Protein AF-A0A3D0PAR2-F1 (afdb_monomer_lite)

pLDDT: mean 91.74, std 4.06, range [82.06, 98.0]

Sequence (79 aa):
MVMLPEGLDSVVPIEPASMEGRSIIQWDKDDCERLGIVKVDLLGLGMMAVLRDTLKLVEEHRGEKVDLAKIPKDDKLVF

Foldseek 3Di:
DWDDPVDPVVPFDKDDDPDPPDIDTPDDDVVCVVVVIDDDDDDPDVVVVVVVVVQVVCCVPPVDHDDPVPDDPDDPVVD

Radius of gyration: 20.68 Å; chains: 1; bounding box: 47×25×50 Å

Structure (mmCIF, N/CA/C/O backbone):
data_AF-A0A3D0PAR2-F1
#
_entry.id   AF-A0A3D0PAR2-F1
#
loop_
_atom_site.group_PDB
_atom_site.id
_atom_site.type_symbol
_atom_site.label_atom_id
_atom_site.label_alt_id
_atom_site.label_comp_id
_atom_site.label_asym_id
_atom_site.label_entity_id
_atom_site.label_seq_id
_atom_site.pdbx_PDB_ins_code
_atom_site.Cartn_x
_atom_site.Cartn_y
_atom_site.Cartn_z
_atom_site.occupancy
_atom_site.B_iso_or_equiv
_atom_site.auth_seq_id
_atom_site.auth_comp_id
_atom_site.auth_asym_id
_atom_site.auth_atom_id
_atom_site.pdbx_PDB_model_num
ATOM 1 N N . MET A 1 1 ? 5.480 -0.324 -9.258 1.00 88.69 1 MET A N 1
ATOM 2 C CA . MET A 1 1 ? 6.835 -0.887 -9.065 1.00 88.69 1 MET A CA 1
ATOM 3 C C . MET A 1 1 ? 7.014 -2.016 -10.061 1.00 88.69 1 MET A C 1
ATOM 5 O O . MET A 1 1 ? 6.072 -2.774 -10.248 1.00 88.69 1 MET A O 1
ATOM 9 N N . VAL A 1 2 ? 8.169 -2.100 -10.716 1.00 89.44 2 VAL A N 1
ATOM 10 C CA . VAL A 1 2 ? 8.499 -3.167 -11.675 1.00 89.44 2 VAL A CA 1
ATOM 11 C C . VAL A 1 2 ? 9.677 -3.982 -11.153 1.00 89.44 2 VAL A C 1
ATOM 13 O O . VAL A 1 2 ? 10.512 -3.442 -10.428 1.00 89.44 2 VAL A O 1
ATOM 16 N N . MET A 1 3 ? 9.719 -5.273 -11.474 1.00 88.12 3 MET A N 1
ATOM 17 C CA . MET A 1 3 ? 10.744 -6.204 -11.001 1.00 88.12 3 MET A CA 1
ATOM 18 C C . MET A 1 3 ? 11.155 -7.159 -12.122 1.00 88.12 3 MET A C 1
ATOM 20 O O . MET A 1 3 ? 10.300 -7.728 -12.803 1.00 88.12 3 MET A O 1
ATOM 24 N N . LEU A 1 4 ? 12.466 -7.355 -12.269 1.00 88.38 4 LEU A N 1
ATOM 25 C CA . LEU A 1 4 ? 13.070 -8.310 -13.193 1.00 88.38 4 LEU A CA 1
ATOM 26 C C . LEU A 1 4 ? 14.188 -9.081 -12.464 1.00 88.38 4 LEU A C 1
ATOM 28 O O . LEU A 1 4 ? 15.002 -8.430 -11.807 1.00 88.38 4 LEU A O 1
ATOM 32 N N . PRO A 1 5 ? 14.262 -10.423 -12.568 1.00 83.88 5 PRO A N 1
ATOM 33 C CA . PRO A 1 5 ? 15.295 -11.214 -11.889 1.00 83.88 5 PRO A CA 1
ATOM 34 C C . PRO A 1 5 ? 16.731 -10.841 -12.279 1.00 83.88 5 PRO A C 1
ATOM 36 O O . PRO A 1 5 ? 17.607 -10.800 -11.424 1.00 83.88 5 PRO A O 1
ATOM 39 N N . GLU A 1 6 ? 16.952 -10.538 -13.559 1.00 82.06 6 GLU A N 1
ATOM 40 C CA . GLU A 1 6 ? 18.273 -10.281 -14.157 1.00 82.06 6 GLU A CA 1
ATOM 41 C C . GLU A 1 6 ? 18.752 -8.820 -13.973 1.00 82.06 6 GLU A C 1
ATOM 43 O O . GLU A 1 6 ? 19.822 -8.454 -14.451 1.00 82.06 6 GLU A O 1
ATOM 48 N N . GLY A 1 7 ? 17.967 -7.968 -13.296 1.00 85.06 7 GLY A N 1
ATOM 49 C CA . GLY A 1 7 ? 18.231 -6.528 -13.152 1.00 85.06 7 GLY A CA 1
ATOM 50 C C . GLY A 1 7 ? 17.629 -5.678 -14.280 1.00 85.06 7 GLY A C 1
ATOM 51 O O . GLY A 1 7 ? 17.724 -6.013 -15.458 1.00 85.06 7 GLY A O 1
ATOM 52 N N . LEU A 1 8 ? 16.969 -4.568 -13.925 1.00 87.38 8 LEU A N 1
ATOM 53 C CA . LEU A 1 8 ? 16.228 -3.713 -14.873 1.00 87.38 8 LEU A CA 1
ATOM 54 C C . LEU A 1 8 ? 17.138 -2.913 -15.816 1.00 87.38 8 LEU A C 1
ATOM 56 O O . LEU A 1 8 ? 16.753 -2.644 -16.950 1.00 87.38 8 LEU A O 1
ATOM 60 N N . ASP A 1 9 ? 18.342 -2.569 -15.372 1.00 87.50 9 ASP A N 1
ATOM 61 C CA . ASP A 1 9 ? 19.342 -1.808 -16.127 1.00 87.50 9 ASP A CA 1
ATOM 62 C C . ASP A 1 9 ? 19.876 -2.560 -17.354 1.00 87.50 9 ASP A C 1
ATOM 64 O O . ASP A 1 9 ? 20.361 -1.937 -18.297 1.00 87.50 9 ASP A O 1
ATOM 68 N N . SER A 1 10 ? 19.730 -3.888 -17.379 1.00 87.81 10 SER A N 1
ATOM 69 C CA . SER A 1 10 ? 20.086 -4.720 -18.532 1.00 87.81 10 SER A CA 1
ATOM 70 C C . SER A 1 10 ? 19.111 -4.589 -19.710 1.00 87.81 10 SER A C 1
ATOM 72 O O . SER A 1 10 ? 19.477 -4.902 -20.844 1.00 87.81 10 SER A O 1
ATOM 74 N N . VAL A 1 11 ? 17.879 -4.127 -19.459 1.00 87.50 11 VAL A N 1
ATOM 75 C CA . VAL A 1 11 ? 16.796 -4.099 -20.458 1.00 87.50 11 VAL A CA 1
ATOM 76 C C . VAL A 1 11 ? 16.256 -2.701 -20.732 1.00 87.50 11 VAL A C 1
ATOM 78 O O . VAL A 1 11 ? 15.862 -2.427 -21.863 1.00 87.50 11 VAL A O 1
ATOM 81 N N . VAL A 1 12 ? 16.248 -1.807 -19.738 1.00 89.25 12 VAL A N 1
ATOM 82 C CA . VAL A 1 12 ? 15.689 -0.458 -19.866 1.00 89.25 12 VAL A CA 1
ATOM 83 C C . VAL A 1 12 ? 16.555 0.566 -19.127 1.00 89.25 12 VAL A C 1
ATOM 85 O O . VAL A 1 12 ? 16.982 0.312 -17.999 1.00 89.25 12 VAL A O 1
ATOM 88 N N . PRO A 1 13 ? 16.800 1.753 -19.712 1.00 91.75 13 PRO A N 1
ATOM 89 C CA . PRO A 1 13 ? 17.460 2.835 -18.998 1.00 91.75 13 PRO A CA 1
ATOM 90 C C . PRO A 1 13 ? 16.689 3.233 -17.734 1.00 91.75 13 PRO A C 1
ATOM 92 O O . PRO A 1 13 ? 15.466 3.407 -17.757 1.00 91.75 13 PRO A O 1
ATOM 95 N N . ILE A 1 14 ? 17.435 3.416 -16.645 1.00 93.12 14 ILE A N 1
ATOM 96 C CA . ILE A 1 14 ? 16.932 3.882 -15.353 1.00 93.12 14 ILE A CA 1
ATOM 97 C C . ILE A 1 14 ? 17.439 5.303 -15.134 1.00 93.12 14 ILE A C 1
ATOM 99 O O . ILE A 1 14 ? 18.627 5.574 -15.316 1.00 93.12 14 ILE A O 1
ATOM 103 N N . GLU A 1 15 ? 16.562 6.197 -14.695 1.00 93.94 15 GLU A N 1
ATOM 104 C CA . GLU A 1 15 ? 16.945 7.545 -14.284 1.00 93.94 15 GLU A CA 1
ATOM 105 C C . GLU A 1 15 ? 16.446 7.879 -12.871 1.00 93.94 15 GLU A C 1
ATOM 107 O O . GLU A 1 15 ? 15.473 7.286 -12.384 1.00 93.94 15 GLU A O 1
ATOM 112 N N . PRO A 1 16 ? 17.097 8.829 -12.178 1.00 93.56 16 PRO A N 1
ATOM 113 C CA . PRO A 1 16 ? 16.561 9.3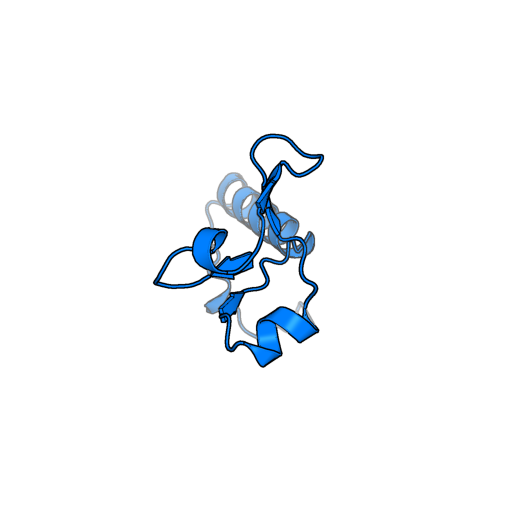91 -10.948 1.00 93.56 16 PRO A CA 1
ATOM 114 C C . PRO A 1 16 ? 15.211 10.065 -11.205 1.00 93.56 16 PRO A C 1
ATOM 116 O O . PRO A 1 16 ? 15.056 10.847 -12.141 1.00 93.56 16 PRO A O 1
ATOM 119 N N . ALA A 1 17 ? 14.234 9.795 -10.344 1.00 93.25 17 ALA A N 1
ATOM 120 C CA . ALA A 1 17 ? 12.967 10.509 -10.381 1.00 93.25 17 ALA A CA 1
ATOM 121 C C . ALA A 1 17 ? 13.141 11.937 -9.837 1.00 93.25 17 ALA A C 1
ATOM 123 O O . ALA A 1 17 ? 14.082 12.230 -9.102 1.00 93.25 17 ALA A O 1
ATOM 124 N N . SER A 1 18 ? 12.162 12.812 -10.087 1.00 93.38 18 SER A N 1
ATOM 125 C CA . SER A 1 18 ? 12.153 14.168 -9.511 1.00 93.38 18 SER A CA 1
ATOM 126 C C . SER A 1 18 ? 12.120 14.186 -7.978 1.00 93.38 18 SER A C 1
ATOM 128 O O . SER A 1 18 ? 12.485 15.181 -7.362 1.00 93.38 18 SER A O 1
ATOM 130 N N . MET A 1 19 ? 11.645 13.103 -7.357 1.00 93.44 19 MET A N 1
ATOM 131 C CA . MET A 1 19 ? 11.634 12.942 -5.908 1.00 93.44 19 MET A CA 1
ATOM 132 C C . MET A 1 19 ? 12.878 12.179 -5.460 1.00 93.44 19 MET A C 1
ATOM 134 O O . MET A 1 19 ? 13.169 11.105 -5.987 1.00 93.44 19 MET A O 1
ATOM 138 N N . GLU A 1 20 ? 13.569 12.717 -4.457 1.00 94.81 20 GLU A N 1
ATOM 139 C CA . GLU A 1 20 ? 14.794 12.135 -3.916 1.00 94.81 20 GLU A CA 1
ATOM 140 C C . GLU A 1 20 ? 14.596 10.678 -3.464 1.00 94.81 20 GLU A C 1
ATOM 142 O O . GLU A 1 20 ? 13.549 10.298 -2.930 1.00 94.81 20 GLU A O 1
ATOM 147 N N . GLY A 1 21 ? 15.613 9.849 -3.709 1.00 92.94 21 GLY A N 1
ATOM 148 C CA . GLY A 1 21 ? 15.608 8.436 -3.328 1.00 92.94 21 GLY A CA 1
ATOM 14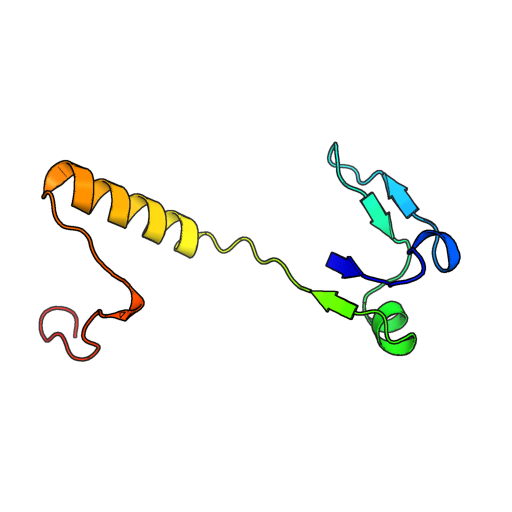9 C C . GLY A 1 21 ? 14.684 7.553 -4.170 1.00 92.94 21 GLY A C 1
ATOM 150 O O . GLY A 1 21 ? 14.428 6.410 -3.791 1.00 92.94 21 GLY A O 1
ATOM 151 N N . ARG A 1 22 ? 14.165 8.054 -5.298 1.00 92.25 22 ARG A N 1
ATOM 152 C CA . ARG A 1 22 ? 13.357 7.271 -6.239 1.00 92.25 22 ARG A CA 1
ATOM 153 C C . ARG A 1 22 ? 14.019 7.196 -7.608 1.00 92.25 22 ARG A C 1
ATOM 155 O O . ARG A 1 22 ? 14.688 8.128 -8.045 1.00 92.25 22 ARG A O 1
ATOM 162 N N . SER A 1 23 ? 13.750 6.100 -8.301 1.00 92.75 23 SER A N 1
ATOM 163 C CA . SER A 1 23 ? 1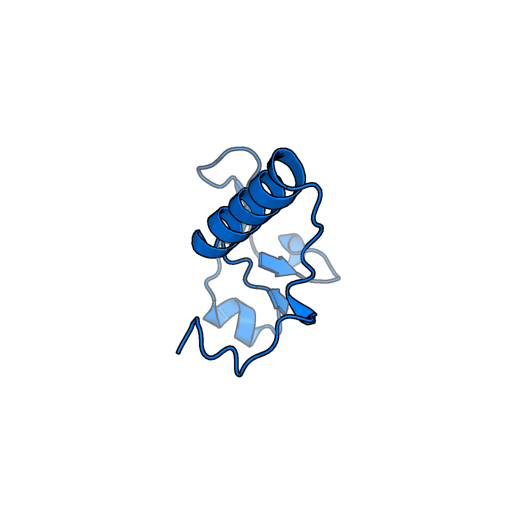4.152 5.877 -9.687 1.00 92.75 23 SER A CA 1
ATOM 164 C C . SER A 1 23 ? 12.928 5.561 -10.532 1.00 92.75 23 SER A C 1
ATOM 166 O O . SER A 1 23 ? 11.957 4.978 -10.038 1.00 92.75 23 SER A O 1
ATOM 168 N N . ILE A 1 24 ? 12.982 5.948 -11.799 1.00 93.31 24 ILE A N 1
ATOM 169 C CA . ILE A 1 24 ? 11.982 5.617 -12.811 1.00 93.31 24 ILE A CA 1
ATOM 170 C C . ILE A 1 24 ? 12.661 4.930 -13.993 1.00 93.31 24 ILE A C 1
ATOM 172 O O . ILE A 1 24 ? 13.851 5.117 -14.245 1.00 93.31 24 ILE A O 1
ATOM 176 N N . ILE A 1 25 ? 11.892 4.099 -14.686 1.00 92.69 25 ILE A N 1
ATOM 177 C CA . ILE A 1 25 ? 12.277 3.518 -15.970 1.00 92.69 25 ILE A CA 1
ATOM 178 C C . ILE A 1 25 ? 11.636 4.336 -17.086 1.00 92.69 25 ILE A C 1
ATOM 180 O O . ILE A 1 25 ? 10.573 4.922 -16.889 1.00 92.69 25 ILE A O 1
ATOM 184 N N . GLN A 1 26 ? 12.274 4.355 -18.251 1.00 90.50 26 GLN A N 1
ATOM 185 C CA . GLN A 1 26 ? 11.799 5.140 -19.396 1.00 90.50 26 GLN A CA 1
ATOM 186 C C . GLN A 1 26 ? 10.598 4.521 -20.124 1.00 90.50 26 GLN A C 1
ATOM 188 O O . GLN A 1 26 ? 9.937 5.199 -20.906 1.00 90.50 26 GLN A O 1
ATOM 193 N N . TRP A 1 27 ? 10.328 3.232 -19.906 1.00 90.56 27 TRP A N 1
ATOM 194 C CA . TRP A 1 27 ? 9.212 2.537 -20.544 1.00 90.56 27 TRP A CA 1
ATOM 195 C C . TRP A 1 27 ? 7.902 2.725 -19.795 1.00 90.56 27 TRP A C 1
ATOM 197 O O . TRP A 1 27 ? 7.865 2.849 -18.568 1.00 90.56 27 TRP A O 1
ATOM 207 N N . ASP A 1 28 ? 6.816 2.700 -20.560 1.00 87.38 28 ASP A N 1
ATOM 208 C CA . ASP A 1 28 ? 5.472 2.772 -20.021 1.00 87.38 28 ASP A CA 1
ATOM 209 C C . ASP A 1 28 ? 4.958 1.398 -19.547 1.00 87.38 28 ASP A C 1
ATOM 211 O O . ASP A 1 28 ? 5.671 0.389 -19.499 1.00 87.38 28 ASP A O 1
ATOM 215 N N . LYS A 1 29 ? 3.690 1.375 -19.130 1.00 82.56 29 LYS A N 1
ATOM 216 C CA . LYS A 1 29 ? 3.029 0.180 -18.602 1.00 82.56 29 LYS A CA 1
ATOM 217 C C . LYS A 1 29 ? 2.930 -0.939 -19.642 1.00 82.56 29 LYS A C 1
ATOM 219 O O . LYS A 1 29 ? 3.132 -2.102 -19.286 1.00 82.56 29 LYS A O 1
ATOM 224 N N . ASP A 1 30 ? 2.568 -0.599 -20.872 1.00 85.75 30 ASP A N 1
ATOM 225 C CA . ASP A 1 30 ? 2.198 -1.580 -21.889 1.00 85.75 30 ASP A CA 1
ATOM 226 C C . ASP A 1 30 ? 3.451 -2.262 -22.443 1.00 85.75 30 ASP A C 1
ATOM 228 O O . ASP A 1 30 ? 3.449 -3.473 -22.682 1.00 85.75 30 ASP A O 1
ATOM 232 N N . ASP A 1 31 ? 4.553 -1.519 -22.553 1.00 88.69 31 ASP A N 1
ATOM 233 C CA . ASP A 1 31 ? 5.854 -2.070 -22.932 1.00 88.69 31 ASP A CA 1
ATOM 234 C C . ASP A 1 31 ? 6.393 -3.045 -21.874 1.00 88.69 31 ASP A C 1
ATOM 236 O O . ASP A 1 31 ? 6.874 -4.132 -22.211 1.00 88.69 31 ASP A O 1
ATOM 240 N N . CYS A 1 32 ? 6.236 -2.718 -20.587 1.00 86.31 32 CYS A N 1
ATOM 241 C CA . CYS A 1 32 ? 6.623 -3.617 -19.498 1.00 86.31 32 CYS A CA 1
ATOM 242 C C . CYS A 1 32 ? 5.805 -4.920 -19.498 1.00 86.31 32 CYS A C 1
ATOM 244 O O . CYS A 1 32 ? 6.370 -6.001 -19.318 1.00 86.31 32 CYS A O 1
ATOM 246 N N . GLU A 1 33 ? 4.488 -4.838 -19.719 1.00 85.06 33 GLU A N 1
ATOM 247 C CA . GLU A 1 33 ? 3.616 -6.020 -19.786 1.00 85.06 33 GLU A CA 1
ATOM 248 C C . GLU A 1 33 ? 3.958 -6.918 -20.983 1.00 85.06 33 GLU A C 1
ATOM 250 O O . GLU A 1 33 ? 4.018 -8.141 -20.832 1.00 85.06 33 GLU A O 1
ATOM 255 N N . ARG A 1 34 ? 4.251 -6.336 -22.155 1.00 85.44 34 ARG A N 1
ATOM 256 C CA . ARG A 1 34 ? 4.643 -7.094 -23.360 1.00 85.44 34 ARG A CA 1
ATOM 257 C C . ARG A 1 34 ? 5.918 -7.909 -23.173 1.00 85.44 34 ARG A C 1
ATOM 259 O O . ARG A 1 34 ? 6.044 -8.978 -23.765 1.00 85.44 34 ARG A O 1
ATOM 266 N N . LEU A 1 35 ? 6.848 -7.414 -22.362 1.00 85.81 35 LEU A N 1
ATOM 267 C CA . LEU A 1 35 ? 8.117 -8.083 -22.070 1.00 85.81 35 LEU A CA 1
ATOM 268 C C . LEU A 1 35 ? 8.032 -9.044 -20.876 1.00 85.81 35 LEU A C 1
ATOM 270 O O . LEU A 1 35 ? 9.042 -9.624 -20.483 1.00 85.81 35 LEU A O 1
ATOM 274 N N . GLY A 1 36 ? 6.839 -9.232 -20.302 1.00 83.81 36 GLY A N 1
ATOM 275 C CA . GLY A 1 36 ? 6.634 -10.123 -19.161 1.00 83.81 36 GLY A CA 1
ATOM 276 C C . GLY A 1 36 ? 7.267 -9.609 -17.867 1.00 83.81 36 GLY A C 1
ATOM 277 O O . GLY A 1 36 ? 7.526 -10.397 -16.957 1.00 83.81 36 GLY A O 1
ATOM 278 N N . ILE A 1 37 ? 7.526 -8.302 -17.768 1.00 88.75 37 ILE A N 1
ATOM 279 C CA . ILE A 1 37 ? 8.071 -7.690 -16.556 1.00 88.75 37 ILE A CA 1
ATOM 280 C C . ILE A 1 37 ? 6.989 -7.693 -15.476 1.00 88.75 37 ILE A C 1
ATOM 282 O O . ILE A 1 37 ? 5.858 -7.252 -15.692 1.00 88.75 37 ILE A O 1
ATOM 286 N N . VAL A 1 38 ? 7.341 -8.164 -14.278 1.00 88.38 38 VAL A N 1
ATOM 287 C CA . VAL A 1 38 ? 6.391 -8.236 -13.165 1.00 88.38 38 VAL A CA 1
ATOM 288 C C . VAL A 1 38 ? 6.142 -6.836 -12.616 1.00 88.38 38 VAL A C 1
ATOM 290 O O . VAL A 1 38 ? 7.065 -6.155 -12.163 1.00 88.38 38 VAL A O 1
ATOM 293 N N . LYS A 1 39 ? 4.872 -6.424 -12.607 1.00 86.75 39 LYS A N 1
ATOM 294 C CA . LYS A 1 39 ? 4.415 -5.145 -12.062 1.00 86.75 39 LYS A CA 1
ATOM 295 C C . LYS A 1 39 ? 3.633 -5.359 -10.768 1.00 86.75 39 LYS A C 1
ATOM 297 O O . LYS A 1 39 ? 2.691 -6.143 -10.721 1.00 86.75 39 LYS A O 1
ATOM 302 N N . VAL A 1 40 ? 3.983 -4.595 -9.737 1.00 89.75 40 VAL A N 1
ATOM 303 C CA . VAL A 1 40 ? 3.225 -4.484 -8.486 1.00 89.75 40 VAL A CA 1
ATOM 304 C C . VAL A 1 40 ? 2.853 -3.028 -8.251 1.00 89.75 40 VAL A C 1
ATOM 306 O O . VAL A 1 40 ? 3.719 -2.148 -8.200 1.00 89.75 40 VAL A O 1
ATOM 309 N N . ASP A 1 41 ? 1.561 -2.769 -8.091 1.00 90.12 41 ASP A N 1
ATOM 310 C CA . ASP A 1 41 ? 1.048 -1.444 -7.759 1.00 90.12 41 ASP A CA 1
ATOM 311 C C . ASP A 1 41 ? 0.982 -1.263 -6.240 1.00 90.12 41 ASP A C 1
ATOM 313 O O . ASP A 1 41 ? 0.306 -2.003 -5.530 1.00 90.12 41 ASP A O 1
ATOM 317 N N . LEU A 1 42 ? 1.703 -0.257 -5.741 1.00 89.12 42 LEU A N 1
ATOM 318 C CA . LEU A 1 42 ? 1.677 0.148 -4.339 1.00 89.12 42 LEU A CA 1
ATOM 319 C C . LEU A 1 42 ? 0.822 1.410 -4.225 1.00 89.12 42 LEU A C 1
ATOM 321 O O . LEU A 1 42 ? 1.267 2.505 -4.570 1.00 89.12 42 LEU A O 1
ATOM 325 N N . LEU A 1 43 ? -0.422 1.241 -3.778 1.00 93.00 43 LEU A N 1
ATOM 326 C CA . LEU A 1 43 ? -1.390 2.330 -3.665 1.00 93.00 43 LEU A CA 1
ATOM 327 C C . LEU A 1 43 ? -1.334 2.973 -2.275 1.00 93.00 43 LEU A C 1
ATOM 329 O O . LEU A 1 43 ? -1.538 2.315 -1.256 1.00 93.00 43 LEU A O 1
ATOM 333 N N . GLY A 1 44 ? -1.112 4.287 -2.236 1.00 90.50 44 GLY A N 1
ATOM 334 C CA . GLY A 1 44 ? -1.225 5.093 -1.021 1.00 90.50 44 GLY A CA 1
ATOM 335 C C . GLY A 1 44 ? -2.680 5.457 -0.728 1.00 90.50 44 GLY A C 1
ATOM 336 O O . GLY A 1 44 ? -3.120 6.555 -1.056 1.00 90.50 44 GLY A O 1
ATOM 337 N N . LEU A 1 45 ? -3.444 4.539 -0.133 1.00 95.44 45 LEU A N 1
ATOM 338 C CA . LEU A 1 45 ? -4.856 4.772 0.188 1.00 95.44 45 LEU A CA 1
ATOM 339 C C . LEU A 1 45 ? -5.000 5.582 1.486 1.00 95.44 45 LEU A C 1
ATOM 341 O O . LEU A 1 45 ? -4.772 5.059 2.576 1.00 95.44 45 LEU A O 1
ATOM 345 N N . GLY A 1 46 ? -5.437 6.842 1.389 1.00 95.25 46 GLY A N 1
ATOM 346 C CA . GLY A 1 46 ? -5.591 7.733 2.551 1.00 95.25 46 GLY A CA 1
ATOM 347 C C . GLY A 1 46 ? -6.514 7.176 3.644 1.00 95.25 46 GLY A C 1
ATOM 348 O O . GLY A 1 46 ? -6.215 7.299 4.828 1.00 95.25 46 GLY A O 1
ATOM 349 N N . MET A 1 47 ? -7.579 6.464 3.261 1.00 96.31 47 MET A N 1
ATOM 350 C CA . MET A 1 47 ? -8.495 5.832 4.218 1.00 96.31 47 MET A CA 1
ATOM 351 C C . MET A 1 47 ? -7.809 4.756 5.076 1.00 96.31 47 MET A C 1
ATOM 353 O O . MET A 1 47 ? -8.155 4.588 6.241 1.00 96.31 47 MET A O 1
ATOM 357 N N . MET A 1 48 ? -6.782 4.076 4.552 1.00 95.19 48 MET A N 1
ATOM 358 C CA . MET A 1 48 ? -6.009 3.105 5.336 1.00 95.19 48 MET A CA 1
ATOM 359 C C . MET A 1 48 ? -5.192 3.789 6.438 1.00 95.19 48 MET A C 1
ATOM 361 O O . MET A 1 48 ? -5.030 3.223 7.518 1.00 95.19 48 MET A O 1
ATOM 365 N N . ALA A 1 49 ? -4.711 5.014 6.198 1.00 95.44 49 ALA A N 1
ATOM 366 C CA . ALA A 1 49 ? -4.042 5.805 7.228 1.00 95.44 49 ALA A CA 1
ATOM 367 C C . ALA A 1 49 ? -5.031 6.244 8.317 1.00 95.44 49 ALA A C 1
ATOM 369 O O . ALA A 1 49 ? -4.743 6.071 9.499 1.00 95.44 49 ALA A O 1
ATOM 370 N N . VAL A 1 50 ? -6.221 6.713 7.922 1.00 96.88 50 VAL A N 1
ATOM 371 C CA . VAL A 1 50 ? -7.289 7.094 8.862 1.00 96.88 50 VAL A CA 1
ATOM 372 C C . VAL A 1 50 ? -7.700 5.915 9.744 1.00 96.88 50 VAL A C 1
ATOM 374 O O . VAL A 1 50 ? -7.785 6.067 10.962 1.00 96.88 50 VAL A O 1
ATOM 377 N N . LEU A 1 51 ? -7.905 4.730 9.159 1.00 95.62 51 LEU A N 1
ATOM 378 C CA . LEU A 1 51 ? -8.212 3.517 9.921 1.00 95.62 51 LEU A CA 1
ATOM 379 C C . LEU A 1 51 ? -7.099 3.188 10.917 1.00 95.62 51 LEU A C 1
ATOM 381 O O . LEU A 1 51 ? -7.380 3.011 12.099 1.00 95.62 51 LEU A O 1
ATOM 385 N N . ARG A 1 52 ? -5.835 3.170 10.476 1.00 95.25 52 ARG A N 1
ATOM 386 C CA . ARG A 1 52 ? -4.685 2.923 11.360 1.00 95.25 52 ARG A CA 1
ATOM 387 C C . ARG A 1 52 ? -4.668 3.884 12.550 1.00 95.25 52 ARG A C 1
ATOM 389 O O . ARG A 1 52 ? -4.447 3.444 13.675 1.00 95.25 52 ARG A O 1
ATOM 396 N N . ASP A 1 53 ? -4.872 5.174 12.308 1.00 96.81 53 ASP A N 1
ATOM 397 C CA . ASP A 1 53 ? -4.789 6.189 13.359 1.00 96.81 53 ASP A CA 1
ATOM 398 C C . ASP A 1 53 ? -5.999 6.113 14.304 1.00 96.81 53 ASP A C 1
ATOM 400 O O . ASP A 1 53 ? -5.841 6.219 15.517 1.00 96.81 53 ASP A O 1
ATOM 404 N N . THR A 1 54 ? -7.186 5.796 13.779 1.00 96.56 54 THR A N 1
ATOM 405 C CA . THR A 1 54 ? -8.393 5.546 14.584 1.00 96.56 54 THR A CA 1
ATOM 406 C C . THR A 1 54 ? -8.194 4.369 15.536 1.00 96.56 54 THR A C 1
ATOM 408 O O . THR A 1 54 ? -8.523 4.473 16.715 1.00 96.56 54 THR A O 1
ATOM 411 N N . LEU A 1 55 ? -7.623 3.258 15.061 1.00 96.12 55 LEU A N 1
ATOM 412 C CA . LEU A 1 55 ? -7.393 2.079 15.902 1.00 96.12 55 LEU A CA 1
ATOM 413 C C . LEU A 1 55 ? -6.385 2.346 17.022 1.00 96.12 55 LEU A C 1
ATOM 415 O O . LEU A 1 55 ? -6.587 1.872 18.138 1.00 96.12 55 LEU A O 1
ATOM 419 N N . LYS A 1 56 ? -5.344 3.142 16.750 1.00 96.75 56 LYS A N 1
ATOM 420 C CA . LYS A 1 56 ? -4.406 3.588 17.790 1.00 96.75 56 LYS A CA 1
ATOM 421 C C . LYS A 1 56 ? -5.117 4.395 18.871 1.00 96.75 56 LYS A C 1
ATOM 423 O O . LYS A 1 56 ? -4.945 4.108 20.047 1.00 96.75 56 LYS A O 1
ATOM 428 N N . LEU A 1 57 ? -5.965 5.345 18.475 1.00 98.00 57 LEU A N 1
ATOM 429 C CA . LEU A 1 57 ? -6.731 6.160 19.421 1.00 98.00 57 LEU A CA 1
ATOM 430 C C . LEU A 1 57 ? -7.699 5.316 20.263 1.00 98.00 57 LEU A C 1
ATOM 432 O O . LEU A 1 57 ? -7.876 5.580 21.450 1.00 98.00 57 LEU A O 1
ATOM 436 N N . VAL A 1 58 ? -8.324 4.294 19.673 1.00 97.19 58 VAL A N 1
ATOM 437 C CA . VAL A 1 58 ? -9.184 3.359 20.417 1.00 97.19 58 VAL A CA 1
ATOM 438 C C . VA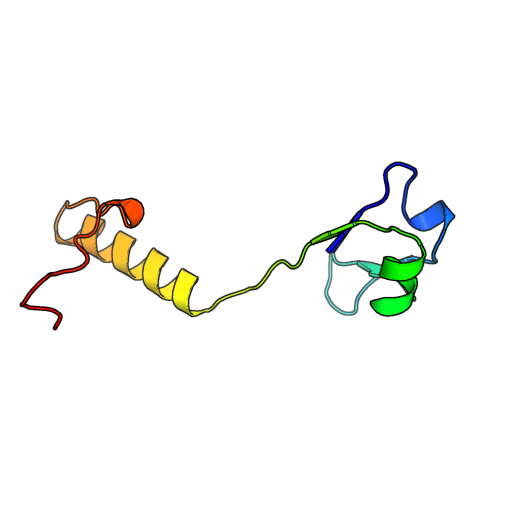L A 1 58 ? -8.375 2.604 21.471 1.00 97.19 58 VAL A C 1
ATOM 440 O O . VAL A 1 58 ? -8.799 2.549 22.626 1.00 97.19 58 VAL A O 1
ATOM 443 N N . GLU A 1 59 ? -7.199 2.085 21.115 1.00 97.00 59 GLU A N 1
ATOM 444 C CA . GLU A 1 59 ? -6.320 1.404 22.069 1.00 97.00 59 GLU A CA 1
ATOM 445 C C . GLU A 1 59 ? -5.854 2.355 23.185 1.00 97.00 59 GLU A C 1
ATOM 447 O O . GLU A 1 59 ? -5.941 2.008 24.361 1.00 97.00 59 GLU A O 1
ATOM 452 N N . GLU A 1 60 ? -5.434 3.575 22.843 1.00 97.94 60 GLU A N 1
ATOM 453 C CA . GLU A 1 60 ? -4.937 4.574 23.798 1.00 97.94 60 GLU A CA 1
ATOM 454 C C . GLU A 1 60 ? -6.010 5.051 24.787 1.00 97.94 60 GLU A C 1
ATOM 456 O O . GLU A 1 60 ? -5.733 5.215 25.976 1.00 97.94 60 GLU A O 1
ATOM 461 N N . HIS A 1 61 ? -7.239 5.277 24.316 1.00 98.00 61 HIS A N 1
ATOM 462 C CA . HIS A 1 61 ? -8.299 5.866 25.140 1.00 98.00 61 HIS A CA 1
ATOM 463 C C . HIS A 1 61 ? -9.223 4.842 25.800 1.00 98.00 61 HIS A C 1
ATOM 465 O O . HIS A 1 61 ? -9.856 5.166 26.806 1.00 98.00 61 HIS A O 1
ATOM 471 N N . ARG A 1 62 ? -9.344 3.632 25.242 1.00 96.50 62 ARG A N 1
ATOM 472 C CA . ARG A 1 62 ? -10.260 2.589 25.740 1.00 96.50 62 ARG A CA 1
ATOM 473 C C . ARG A 1 62 ? -9.540 1.325 26.210 1.00 96.50 62 ARG A C 1
ATOM 475 O O . ARG A 1 62 ? -10.163 0.499 26.864 1.00 96.50 62 ARG A O 1
ATOM 482 N N . GLY A 1 63 ? -8.249 1.165 25.907 1.00 95.44 63 GLY A N 1
ATOM 483 C CA . GLY A 1 63 ? -7.496 -0.057 26.212 1.00 95.44 63 GLY A CA 1
ATOM 484 C C . GLY A 1 63 ? -7.921 -1.267 25.372 1.00 95.44 63 GLY A C 1
ATOM 485 O O . GLY A 1 63 ? -7.530 -2.395 25.668 1.00 95.44 63 GLY A O 1
ATOM 486 N N . GLU A 1 64 ? -8.733 -1.052 24.337 1.00 93.94 64 GLU A N 1
ATOM 487 C CA . GLU A 1 64 ? -9.289 -2.103 23.490 1.00 93.94 64 GLU A CA 1
ATOM 488 C C . GLU A 1 64 ? -8.464 -2.256 22.210 1.00 93.94 64 GLU A C 1
ATOM 490 O O . GLU A 1 64 ? -8.248 -1.296 21.471 1.00 93.94 64 GLU A O 1
ATOM 495 N N . LYS A 1 65 ? -8.036 -3.487 21.907 1.00 94.25 65 LYS A N 1
ATOM 496 C CA . LYS A 1 65 ? -7.389 -3.822 20.633 1.00 94.25 65 LYS A CA 1
ATOM 497 C C . LYS A 1 65 ? -8.411 -4.369 19.650 1.00 94.25 65 LYS A C 1
ATOM 499 O O . LYS A 1 65 ? -8.937 -5.463 19.845 1.00 94.25 65 LYS A O 1
ATOM 504 N N . VAL A 1 66 ? -8.645 -3.631 18.570 1.00 93.69 66 VAL A N 1
ATOM 505 C CA . VAL A 1 66 ? -9.576 -4.030 17.509 1.00 93.69 66 VAL A CA 1
ATOM 506 C C . VAL A 1 66 ? -8.827 -4.761 16.397 1.00 93.69 66 VAL A C 1
ATOM 508 O O . VAL A 1 66 ? -7.897 -4.226 15.796 1.00 93.69 66 VAL A O 1
ATOM 511 N N . ASP A 1 67 ? -9.268 -5.980 16.091 1.00 93.75 67 ASP A N 1
ATOM 512 C CA . ASP A 1 67 ? -8.814 -6.748 14.932 1.00 93.75 67 ASP A CA 1
ATOM 513 C C . ASP A 1 67 ? -9.789 -6.543 13.765 1.00 93.75 67 ASP A C 1
ATOM 515 O O . ASP A 1 67 ? -10.905 -7.068 13.780 1.00 93.75 67 ASP A O 1
ATOM 519 N N . LEU A 1 68 ? -9.356 -5.796 12.742 1.00 92.06 68 LEU A N 1
ATOM 520 C CA . LEU A 1 68 ? -10.163 -5.488 11.554 1.00 92.06 68 LEU A CA 1
ATOM 521 C C . LEU A 1 68 ? -10.696 -6.742 10.850 1.00 92.06 68 LEU A C 1
ATOM 523 O O . LEU A 1 68 ? -11.793 -6.707 10.296 1.00 92.06 68 LEU A O 1
ATOM 527 N N . ALA A 1 69 ? -9.951 -7.852 10.871 1.00 93.88 69 ALA A N 1
ATOM 528 C CA . ALA A 1 69 ? -10.359 -9.085 10.200 1.00 93.88 69 ALA A CA 1
ATOM 529 C C . ALA A 1 69 ? -11.501 -9.811 10.929 1.00 93.88 69 ALA A C 1
ATOM 531 O O . ALA A 1 69 ? -12.139 -10.689 10.347 1.00 93.88 69 ALA A O 1
ATOM 532 N N . LYS A 1 70 ? -11.757 -9.455 12.194 1.00 94.44 70 LYS A N 1
ATOM 533 C CA . LYS A 1 70 ? -12.756 -10.096 13.058 1.00 94.44 70 LYS A CA 1
ATOM 534 C C . LYS A 1 70 ? -13.996 -9.239 13.316 1.00 94.44 70 LYS A C 1
ATOM 536 O O . LYS A 1 70 ? -14.855 -9.658 14.088 1.00 94.44 70 LYS A O 1
ATOM 541 N N . ILE A 1 71 ? -14.106 -8.064 12.697 1.00 92.06 71 ILE A N 1
ATOM 542 C CA . ILE A 1 71 ? -15.265 -7.184 12.883 1.00 92.06 71 ILE A CA 1
ATOM 543 C C . ILE A 1 71 ? -16.532 -7.862 12.319 1.00 92.06 71 ILE A C 1
ATOM 545 O O . ILE A 1 71 ? -16.521 -8.288 11.157 1.00 92.06 71 ILE A O 1
ATOM 549 N N . PRO A 1 72 ? -17.625 -7.966 13.106 1.00 94.06 72 PRO A N 1
ATOM 550 C CA . PRO A 1 72 ? -18.913 -8.450 12.617 1.00 94.06 72 PRO A CA 1
ATOM 551 C C . PRO A 1 72 ? -19.430 -7.588 11.462 1.00 94.06 72 PRO A C 1
ATOM 553 O O . PRO A 1 72 ? -19.353 -6.363 11.501 1.00 94.06 72 PRO A O 1
ATOM 556 N N . LYS A 1 73 ? -19.964 -8.226 10.419 1.00 93.94 73 LYS A N 1
ATOM 557 C CA . LYS A 1 73 ? -20.454 -7.525 9.216 1.00 93.94 73 LYS A CA 1
ATOM 558 C C . LYS A 1 73 ? -21.927 -7.115 9.314 1.00 93.94 73 LYS A C 1
ATOM 560 O O . LYS A 1 73 ? -22.439 -6.507 8.383 1.00 93.94 73 LYS A O 1
ATOM 565 N N . ASP A 1 74 ? -22.593 -7.474 10.403 1.00 93.75 74 ASP A N 1
ATOM 566 C CA . ASP A 1 74 ? -24.035 -7.371 10.632 1.00 93.75 74 ASP A CA 1
ATOM 567 C C . ASP A 1 74 ? -24.380 -6.574 11.904 1.00 93.75 74 ASP A C 1
ATOM 569 O O . ASP A 1 74 ? -25.431 -6.772 12.517 1.00 93.75 74 ASP A O 1
ATOM 573 N N . ASP A 1 75 ? -23.502 -5.653 12.308 1.00 93.69 75 ASP A N 1
ATOM 574 C CA . ASP A 1 75 ? -23.739 -4.773 13.452 1.00 93.69 75 ASP A CA 1
ATOM 575 C C . ASP A 1 75 ? -24.910 -3.803 13.188 1.00 93.69 75 ASP A C 1
ATOM 577 O O . ASP A 1 75 ? -24.822 -2.899 12.357 1.00 93.69 75 ASP A O 1
ATOM 581 N N . LYS A 1 76 ? -26.003 -3.971 13.942 1.00 94.00 76 LYS A N 1
ATOM 582 C CA . LYS A 1 76 ? -27.228 -3.151 13.863 1.00 94.00 76 LYS A CA 1
ATOM 583 C C . LYS A 1 76 ? -27.042 -1.691 14.281 1.00 94.00 76 LYS A C 1
ATOM 585 O O . LYS A 1 76 ? -27.947 -0.892 14.086 1.00 94.00 76 LYS A O 1
ATOM 590 N N . LEU A 1 77 ? -25.949 -1.347 14.960 1.00 94.25 77 LEU A N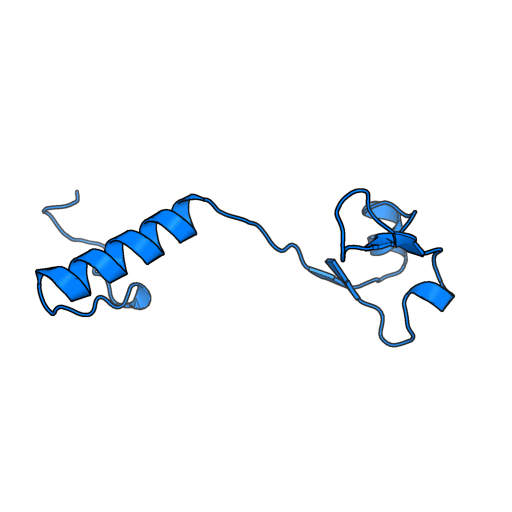 1
ATOM 591 C CA . LEU A 1 77 ? -25.649 0.051 15.280 1.00 94.25 77 LEU A CA 1
ATOM 592 C C . LEU A 1 77 ? -24.974 0.767 14.103 1.00 94.25 77 LEU A C 1
ATOM 594 O O . LEU A 1 77 ? -24.972 1.996 14.068 1.00 94.25 77 LEU A O 1
ATOM 598 N N . VAL A 1 78 ? -24.401 0.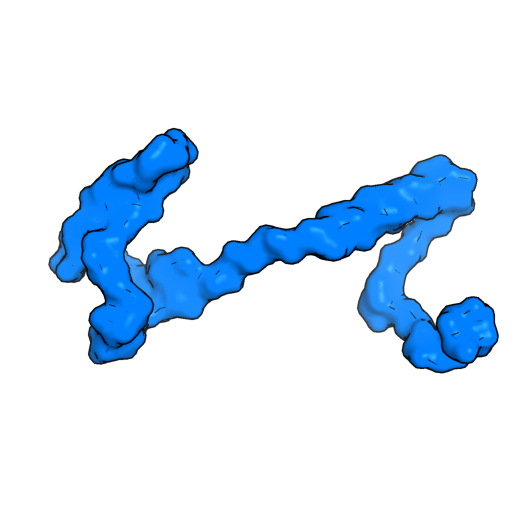012 13.161 1.00 93.25 78 VAL A N 1
ATOM 599 C CA . VAL A 1 78 ? -23.752 0.538 11.952 1.00 93.25 78 VAL A CA 1
ATOM 600 C C . VAL A 1 78 ? -24.737 0.644 10.781 1.00 93.25 78 VAL A C 1
ATOM 602 O O . VAL A 1 78 ? -24.635 1.597 10.007 1.00 93.25 78 VAL A O 1
ATOM 605 N N . PHE A 1 79 ? -25.666 -0.312 10.655 1.00 85.88 79 PHE A N 1
ATOM 606 C CA . PHE A 1 79 ? -26.662 -0.413 9.575 1.00 85.88 79 PHE A CA 1
ATOM 607 C C . PHE A 1 79 ? -28.087 -0.169 10.069 1.00 85.88 79 PHE A C 1
ATOM 609 O O . PHE A 1 79 ? -28.835 0.534 9.351 1.00 85.88 79 PHE A O 1
#

Secondary structure (DSSP, 8-state):
-EE-TT-GGGTS-EEE-SSTT-EEESS-HHHHHHTT-EE------HHHHHHHHHHHHHHHHH-----GGG--S--TTT-